Protein AF-A0A535MAK7-F1 (afdb_monomer_lite)

pLDDT: mean 93.63, std 5.93, range [63.06, 97.88]

Foldseek 3Di:
DPDDPDDPVVVPDDDDPLVVLVVCQCVPPNPNGDRPSHPDDPDDDDPVVVVVD

Sequence (53 aa):
MTRAFVSEKSAQFTESVIREMTRMCLALHGENCLNLAQGFPDFAAPAELKEAA

Structure (mmCIF, N/CA/C/O backbone):
data_AF-A0A535MAK7-F1
#
_entry.id   AF-A0A535MAK7-F1
#
loop_
_atom_site.group_PDB
_atom_site.id
_atom_site.type_symbol
_atom_site.label_atom_id
_atom_site.label_alt_id
_atom_site.label_comp_id
_atom_site.label_asym_id
_atom_site.label_entity_id
_atom_site.label_seq_id
_atom_site.pdbx_PDB_ins_code
_atom_site.Cartn_x
_atom_site.Cartn_y
_atom_site.Cartn_z
_atom_site.occupancy
_atom_site.B_iso_or_equiv
_atom_site.auth_seq_id
_atom_site.auth_comp_id
_atom_site.auth_asym_id
_atom_site.auth_atom_id
_atom_site.pdbx_PDB_model_num
ATOM 1 N N . MET A 1 1 ? -4.286 -2.687 37.254 1.00 63.06 1 MET A N 1
ATOM 2 C CA . MET A 1 1 ? -4.315 -2.950 35.801 1.00 63.06 1 MET A CA 1
ATOM 3 C C . MET A 1 1 ? -3.018 -2.450 35.201 1.00 63.06 1 MET A C 1
ATOM 5 O O . MET A 1 1 ? -2.642 -1.317 35.473 1.00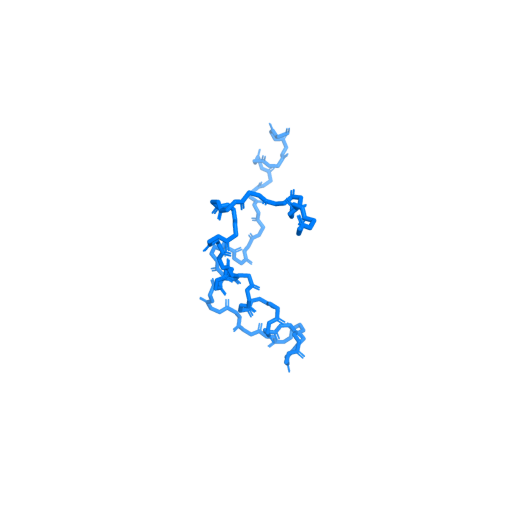 63.06 1 MET A O 1
ATOM 9 N N . THR A 1 2 ? -2.303 -3.302 34.471 1.00 75.00 2 THR A N 1
ATOM 10 C CA . THR A 1 2 ? -1.046 -2.942 33.804 1.00 75.00 2 THR A CA 1
ATOM 11 C C . THR A 1 2 ? -1.342 -1.874 32.756 1.00 75.00 2 THR A C 1
ATOM 13 O O . THR A 1 2 ? -2.206 -2.073 31.905 1.00 75.00 2 THR A O 1
ATOM 16 N N . ARG A 1 3 ? -0.681 -0.717 32.843 1.00 79.44 3 ARG A N 1
ATOM 17 C CA . ARG A 1 3 ? -0.854 0.368 31.873 1.00 79.44 3 ARG A CA 1
ATOM 18 C C . ARG A 1 3 ? -0.409 -0.128 30.497 1.00 79.44 3 ARG A C 1
ATOM 20 O O . ARG A 1 3 ? 0.710 -0.617 30.363 1.00 79.44 3 ARG A O 1
ATOM 27 N N . ALA A 1 4 ? -1.273 -0.005 29.491 1.00 84.19 4 ALA A N 1
ATOM 28 C CA . ALA A 1 4 ? -0.901 -0.312 28.116 1.00 84.19 4 ALA A CA 1
ATOM 29 C C . ALA A 1 4 ? 0.255 0.602 27.675 1.00 84.19 4 ALA A C 1
ATOM 31 O O . ALA A 1 4 ? 0.252 1.799 27.963 1.00 84.19 4 ALA A O 1
ATOM 32 N N . PHE A 1 5 ? 1.231 0.052 26.949 1.00 91.56 5 PHE A N 1
ATOM 33 C CA . PHE A 1 5 ? 2.366 0.813 26.406 1.00 91.56 5 PHE A CA 1
ATOM 34 C C . PHE A 1 5 ? 1.979 1.748 25.239 1.00 91.56 5 PHE A C 1
ATOM 36 O O . PHE A 1 5 ? 2.843 2.385 24.646 1.00 91.56 5 PHE A O 1
ATOM 43 N N . VAL A 1 6 ? 0.688 1.846 24.909 1.00 93.50 6 VAL A N 1
ATOM 44 C CA . VAL A 1 6 ? 0.137 2.621 23.791 1.00 93.50 6 VAL A CA 1
ATOM 45 C C . VAL A 1 6 ? -0.765 3.728 24.339 1.00 93.50 6 VAL A C 1
ATOM 47 O O . VAL A 1 6 ? -1.502 3.510 25.299 1.00 93.50 6 VAL A O 1
ATOM 50 N N . SER A 1 7 ? -0.707 4.925 23.746 1.00 94.88 7 SER A N 1
ATOM 51 C CA . SER A 1 7 ? -1.573 6.041 24.150 1.00 94.88 7 SER A CA 1
ATOM 52 C C . SER A 1 7 ? -3.032 5.796 23.752 1.00 94.88 7 SER A C 1
ATOM 54 O O . SER A 1 7 ? -3.301 5.182 22.718 1.00 94.88 7 SER A O 1
ATOM 56 N N . GLU A 1 8 ? -3.977 6.346 24.515 1.00 94.12 8 GLU A N 1
ATOM 57 C CA . GLU A 1 8 ? -5.406 6.267 24.179 1.00 94.12 8 GLU A CA 1
ATOM 58 C C . GLU A 1 8 ? -5.703 6.888 22.810 1.00 94.12 8 GLU A C 1
ATOM 60 O O . GLU A 1 8 ? -6.449 6.319 22.020 1.00 94.12 8 GLU A O 1
ATOM 65 N N . LYS A 1 9 ? -5.057 8.015 22.481 1.00 95.06 9 LYS A N 1
ATOM 66 C CA . LYS A 1 9 ? -5.233 8.692 21.189 1.00 95.06 9 LYS A CA 1
ATOM 67 C C . LYS A 1 9 ? -4.811 7.806 20.017 1.00 95.06 9 LYS A C 1
ATOM 69 O O . LYS A 1 9 ? -5.541 7.699 19.040 1.00 95.06 9 LYS A O 1
ATOM 74 N N . SER A 1 10 ? -3.653 7.151 20.110 1.00 94.69 10 SER A N 1
ATOM 75 C CA . SER A 1 10 ? -3.189 6.245 19.050 1.00 94.69 10 SER A CA 1
ATOM 76 C C . SER A 1 10 ? -4.058 4.993 18.916 1.00 94.69 10 SER A C 1
ATOM 78 O O . SER A 1 10 ? -4.136 4.438 17.827 1.00 94.69 10 SER A O 1
ATOM 80 N N . ALA A 1 11 ? -4.733 4.568 19.989 1.00 93.62 11 ALA A N 1
ATOM 81 C CA . ALA A 1 11 ? -5.635 3.417 19.961 1.00 93.62 11 ALA A CA 1
ATOM 82 C C . ALA A 1 11 ? -6.951 3.679 19.200 1.00 93.62 11 ALA A C 1
ATOM 84 O O . ALA A 1 11 ? -7.684 2.736 18.926 1.00 93.62 11 ALA A O 1
ATOM 85 N N . GLN A 1 12 ? -7.253 4.935 18.846 1.00 95.12 12 GLN A N 1
ATOM 86 C CA . GLN A 1 12 ? -8.434 5.288 18.047 1.00 95.12 12 GLN A CA 1
ATOM 87 C C . GLN A 1 12 ? -8.227 5.086 16.539 1.00 95.12 12 GLN A C 1
ATOM 89 O O . GLN A 1 12 ? -9.204 5.049 15.793 1.00 95.12 12 GLN A O 1
ATOM 94 N N . PHE A 1 13 ? -6.978 4.979 16.070 1.00 95.62 13 PHE A N 1
ATOM 95 C CA . PHE A 1 13 ? -6.707 4.734 14.655 1.00 95.62 13 PHE A CA 1
ATOM 96 C C . PHE A 1 13 ? -7.055 3.294 14.283 1.00 95.62 13 PHE A C 1
ATOM 98 O O . PHE A 1 13 ? -6.679 2.346 14.970 1.00 95.62 13 PHE A O 1
ATOM 105 N N . THR A 1 14 ? -7.745 3.140 13.160 1.00 95.44 14 THR A N 1
ATOM 106 C CA . THR A 1 14 ? -8.096 1.846 12.580 1.00 95.44 14 THR A CA 1
ATOM 107 C C . THR A 1 14 ? -7.192 1.522 11.394 1.00 95.44 14 THR A C 1
ATOM 109 O O . THR A 1 14 ? -6.306 2.293 11.015 1.00 95.44 14 THR A O 1
ATOM 112 N N . GLU A 1 15 ? -7.383 0.340 10.815 1.00 95.31 15 GLU A N 1
ATOM 113 C CA . GLU A 1 15 ? -6.664 -0.057 9.614 1.00 95.31 15 GLU A CA 1
ATOM 114 C C . GLU A 1 15 ? -6.983 0.874 8.427 1.00 95.31 15 GLU A C 1
ATOM 116 O O . GLU A 1 15 ? -8.126 1.275 8.210 1.00 95.31 15 GLU A O 1
ATOM 121 N N . SER A 1 16 ? -5.957 1.201 7.638 1.00 94.38 16 SER A N 1
ATOM 122 C CA . SER A 1 16 ? -6.110 1.980 6.415 1.00 94.38 16 SER A CA 1
ATOM 123 C C . SER A 1 16 ? -6.793 1.134 5.347 1.00 94.38 16 SER A C 1
ATOM 125 O O . SER A 1 16 ? -6.304 0.066 4.985 1.00 94.38 16 SER A O 1
ATOM 127 N N . VAL A 1 17 ? -7.874 1.658 4.771 1.00 93.06 17 VAL A N 1
ATOM 128 C CA . VAL A 1 17 ? -8.602 0.997 3.679 1.00 93.06 17 VAL A CA 1
ATOM 129 C C . VAL A 1 17 ? -7.678 0.676 2.497 1.00 93.06 17 VAL A C 1
ATOM 131 O O . VAL A 1 17 ? -7.696 -0.443 2.003 1.00 93.06 17 VAL A O 1
ATOM 134 N N . ILE A 1 18 ? -6.813 1.608 2.077 1.00 94.88 18 ILE A N 1
ATOM 135 C CA . ILE A 1 18 ? -5.890 1.409 0.938 1.00 94.88 18 ILE A CA 1
ATOM 136 C C . ILE A 1 18 ? -4.905 0.263 1.220 1.00 94.88 18 ILE A C 1
ATOM 138 O O . ILE A 1 18 ? -4.619 -0.572 0.353 1.00 94.88 18 ILE A O 1
ATOM 142 N N . ARG A 1 19 ? -4.385 0.203 2.451 1.00 95.00 19 ARG A N 1
ATOM 143 C CA . ARG A 1 19 ? -3.439 -0.839 2.858 1.00 95.00 19 ARG A CA 1
ATOM 144 C C . ARG A 1 19 ? -4.124 -2.196 2.998 1.00 95.00 19 ARG A C 1
ATOM 146 O O . ARG A 1 19 ? -3.566 -3.187 2.530 1.00 95.00 19 ARG A O 1
ATOM 153 N N . GLU A 1 20 ? -5.322 -2.245 3.576 1.00 96.00 20 GLU A N 1
ATOM 154 C CA . GLU A 1 20 ? -6.098 -3.484 3.683 1.00 96.00 20 GLU A CA 1
ATOM 155 C C . GLU A 1 20 ? -6.486 -4.032 2.312 1.00 96.00 20 GLU A C 1
ATOM 157 O O . GLU A 1 20 ? -6.255 -5.210 2.048 1.00 96.00 20 GLU A O 1
ATOM 162 N N . MET A 1 21 ? -6.957 -3.176 1.400 1.00 96.25 21 MET A N 1
ATOM 163 C CA . MET A 1 21 ? -7.258 -3.586 0.028 1.00 96.25 21 MET A CA 1
ATOM 164 C C . MET A 1 21 ? -6.044 -4.220 -0.645 1.00 96.25 21 MET A C 1
ATOM 166 O O . MET A 1 21 ? -6.177 -5.266 -1.268 1.00 96.25 21 MET A O 1
ATOM 170 N N . THR A 1 22 ? -4.848 -3.654 -0.457 1.00 95.75 22 THR A N 1
ATOM 171 C CA . THR A 1 22 ? -3.607 -4.226 -1.004 1.00 95.75 22 THR A CA 1
ATOM 172 C C . THR A 1 22 ? -3.320 -5.619 -0.432 1.00 95.75 22 THR A C 1
ATOM 174 O O . THR A 1 22 ? -3.001 -6.535 -1.191 1.00 95.75 22 THR A O 1
ATOM 177 N N . ARG A 1 23 ? -3.482 -5.814 0.886 1.00 95.94 23 ARG A N 1
ATOM 178 C CA . ARG A 1 23 ? -3.298 -7.128 1.529 1.00 95.94 23 ARG A CA 1
ATOM 179 C C . ARG A 1 23 ? -4.301 -8.160 1.030 1.00 95.94 23 ARG A C 1
ATOM 181 O O . ARG A 1 23 ? -3.896 -9.266 0.685 1.00 95.94 23 ARG A O 1
ATOM 188 N N . MET A 1 24 ? -5.581 -7.799 0.958 1.00 96.88 24 MET A N 1
ATOM 189 C CA . MET A 1 24 ? -6.634 -8.684 0.457 1.00 96.88 24 MET A CA 1
ATOM 190 C C . MET A 1 24 ? -6.396 -9.067 -1.006 1.00 96.88 24 MET A C 1
ATOM 192 O O . MET A 1 24 ? -6.489 -10.240 -1.352 1.00 96.88 24 MET A O 1
ATOM 196 N N . CYS A 1 25 ? -6.041 -8.095 -1.849 1.00 97.44 25 CYS A N 1
ATOM 197 C CA . CYS A 1 25 ? -5.784 -8.290 -3.275 1.00 97.44 25 CYS A CA 1
ATOM 198 C C . CYS A 1 25 ? -4.687 -9.347 -3.498 1.00 97.44 25 CYS A C 1
ATOM 200 O O . CYS A 1 25 ? -4.897 -10.341 -4.193 1.00 97.44 25 CYS A O 1
ATOM 202 N N . LEU A 1 26 ? -3.547 -9.185 -2.816 1.00 96.88 26 LEU A N 1
ATOM 203 C CA . LEU A 1 26 ? -2.427 -10.124 -2.889 1.00 96.88 26 LEU A CA 1
ATOM 204 C C . LEU A 1 26 ? -2.768 -11.490 -2.278 1.00 96.88 26 LEU A C 1
ATOM 206 O O . LEU A 1 26 ? -2.408 -12.516 -2.846 1.00 96.88 26 LEU A O 1
ATOM 210 N N . ALA A 1 27 ? -3.475 -11.523 -1.146 1.00 97.88 27 ALA A N 1
ATOM 211 C CA . ALA A 1 27 ? -3.835 -12.776 -0.482 1.0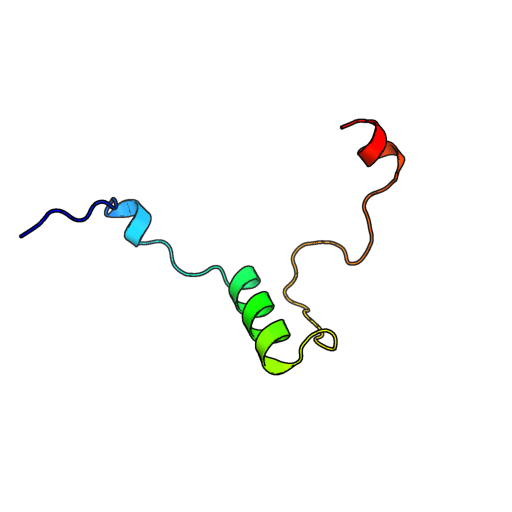0 97.88 27 ALA A CA 1
ATOM 212 C C . ALA A 1 27 ? -4.829 -13.623 -1.296 1.00 97.88 27 ALA A C 1
ATOM 214 O O . ALA A 1 27 ? -4.733 -14.848 -1.288 1.00 97.88 27 ALA A O 1
ATOM 215 N N . LEU A 1 28 ? -5.781 -12.984 -1.983 1.00 97.69 28 LEU A N 1
ATOM 216 C CA . LEU A 1 28 ? -6.840 -13.666 -2.732 1.00 97.69 28 LEU A CA 1
ATOM 217 C C . LEU A 1 28 ? -6.446 -13.986 -4.178 1.00 97.69 28 LEU A C 1
ATOM 219 O O . LEU 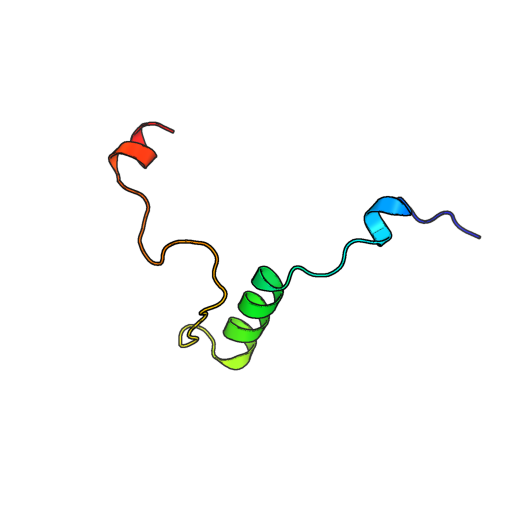A 1 28 ? -6.907 -14.986 -4.726 1.00 97.69 28 LEU A O 1
ATOM 223 N N . HIS A 1 29 ? -5.622 -13.140 -4.804 1.00 97.19 29 HIS A N 1
ATOM 224 C CA . HIS A 1 29 ? -5.360 -13.202 -6.247 1.00 97.19 29 HIS A CA 1
ATOM 225 C C . HIS A 1 29 ? -3.869 -13.155 -6.624 1.00 97.19 29 HIS A C 1
ATOM 227 O O . HIS A 1 29 ? -3.538 -13.280 -7.805 1.00 97.19 29 HIS A O 1
ATOM 233 N N . GLY A 1 30 ? -2.961 -13.011 -5.652 1.00 95.38 30 GLY A N 1
ATOM 234 C CA . GLY A 1 30 ? -1.519 -12.944 -5.895 1.00 95.38 30 GLY A CA 1
ATOM 235 C C . GLY A 1 30 ? -1.130 -11.781 -6.811 1.00 95.38 30 GLY A C 1
ATOM 236 O O . GLY A 1 30 ? -1.706 -10.696 -6.742 1.00 95.38 30 GLY A O 1
ATOM 237 N N . GLU A 1 31 ? -0.161 -12.022 -7.693 1.00 93.25 31 GLU A N 1
ATOM 238 C CA . GLU A 1 31 ? 0.331 -11.033 -8.666 1.00 93.25 31 GLU A CA 1
ATOM 239 C C . GLU A 1 31 ? -0.710 -10.659 -9.734 1.00 93.25 31 GLU A C 1
ATOM 241 O O . GLU A 1 31 ? -0.618 -9.593 -10.331 1.00 93.25 31 GLU A O 1
ATOM 246 N N . ASN A 1 32 ? -1.740 -11.488 -9.943 1.00 95.44 32 ASN A N 1
ATOM 247 C CA . ASN A 1 32 ? -2.792 -11.242 -10.938 1.00 95.44 32 ASN A CA 1
ATOM 248 C C . ASN A 1 32 ? -3.908 -10.315 -10.426 1.00 95.44 32 ASN A C 1
ATOM 250 O O . ASN A 1 32 ? -4.958 -10.193 -11.060 1.00 95.44 32 ASN A O 1
ATOM 254 N N . CYS A 1 33 ? -3.735 -9.703 -9.256 1.00 96.25 33 CYS A N 1
ATOM 255 C CA . CYS A 1 33 ? -4.770 -8.875 -8.667 1.00 96.25 33 CYS A CA 1
ATOM 256 C C . CYS A 1 33 ? -4.870 -7.480 -9.303 1.00 96.25 33 CYS A C 1
ATOM 258 O O . CYS A 1 33 ? -3.867 -6.793 -9.479 1.00 96.25 33 CYS A O 1
ATOM 260 N N . LEU A 1 34 ? -6.098 -7.011 -9.552 1.00 94.00 34 LEU A N 1
ATOM 261 C CA . LEU A 1 34 ? -6.371 -5.644 -9.998 1.00 94.00 34 LEU A CA 1
ATOM 262 C C . LEU A 1 34 ? -6.773 -4.755 -8.810 1.00 94.00 34 LEU A C 1
ATOM 264 O O . LEU A 1 34 ? -7.912 -4.803 -8.343 1.00 94.00 34 LEU A O 1
ATOM 268 N N . ASN A 1 35 ? -5.847 -3.921 -8.331 1.00 94.81 35 ASN A N 1
ATOM 269 C CA . ASN A 1 35 ? -6.076 -3.052 -7.173 1.00 94.81 35 ASN A CA 1
ATOM 270 C C . ASN A 1 35 ? -6.447 -1.613 -7.573 1.00 94.81 35 ASN A C 1
ATOM 272 O O . ASN A 1 35 ? -5.586 -0.742 -7.658 1.00 94.81 35 ASN A O 1
ATOM 276 N N . LEU A 1 36 ? -7.743 -1.337 -7.738 1.00 93.19 36 LEU A N 1
ATOM 277 C CA . LEU A 1 36 ? -8.241 0.011 -8.064 1.00 93.19 36 LEU A CA 1
ATOM 278 C C . LEU A 1 36 ? -8.264 0.983 -6.867 1.00 93.19 36 LEU A C 1
ATOM 280 O O . LEU A 1 36 ? -8.610 2.149 -7.033 1.00 93.19 36 LEU A O 1
ATOM 284 N N . ALA A 1 37 ? -7.924 0.520 -5.659 1.00 93.31 37 ALA A N 1
ATOM 285 C CA . ALA A 1 37 ? -7.841 1.365 -4.466 1.00 93.31 37 ALA A CA 1
ATOM 286 C C . ALA A 1 37 ? -6.447 1.990 -4.271 1.00 93.31 37 ALA A C 1
ATOM 288 O O . ALA A 1 37 ? -6.252 2.787 -3.351 1.00 93.31 37 ALA A O 1
ATOM 289 N N . GLN A 1 38 ? -5.464 1.602 -5.089 1.00 91.62 38 GLN A N 1
ATOM 290 C CA . GLN A 1 38 ? -4.094 2.084 -4.984 1.00 91.62 38 GLN A CA 1
ATOM 291 C C . GLN A 1 38 ? -4.024 3.598 -5.231 1.00 91.62 38 GLN A C 1
ATOM 293 O O . GLN A 1 38 ? -4.460 4.102 -6.258 1.00 91.62 38 GLN A O 1
ATOM 298 N N . GLY A 1 39 ? -3.458 4.329 -4.268 1.00 92.00 39 GLY A N 1
ATOM 299 C CA . GLY A 1 39 ? -3.336 5.789 -4.317 1.00 92.00 39 GLY A CA 1
ATOM 300 C C . GLY A 1 39 ? -2.055 6.299 -4.984 1.00 92.00 39 GLY A C 1
ATOM 301 O O . GLY A 1 39 ? -1.640 7.415 -4.683 1.00 92.00 39 GLY A O 1
ATOM 302 N N . PHE A 1 40 ? -1.387 5.484 -5.806 1.00 92.94 40 PHE A N 1
ATOM 303 C CA . PHE A 1 40 ? -0.148 5.850 -6.496 1.00 92.94 40 PHE A CA 1
ATOM 304 C C . PHE A 1 40 ? -0.153 5.365 -7.955 1.00 92.94 40 PHE A C 1
ATOM 306 O O . PHE A 1 40 ? -0.918 4.455 -8.271 1.00 92.94 40 PHE A O 1
ATOM 313 N N . PRO A 1 41 ? 0.659 5.971 -8.843 1.00 94.31 41 PRO A N 1
ATOM 314 C CA . PRO A 1 41 ? 0.688 5.598 -10.254 1.00 94.31 41 PRO A CA 1
ATOM 315 C C . PRO A 1 41 ? 1.251 4.193 -10.489 1.00 94.31 41 PRO A C 1
ATOM 317 O O . PRO A 1 41 ? 2.178 3.765 -9.807 1.00 94.31 41 PRO A O 1
ATOM 320 N N . ASP A 1 42 ? 0.757 3.519 -11.522 1.00 93.12 42 ASP A N 1
ATOM 321 C CA . ASP A 1 42 ? 1.192 2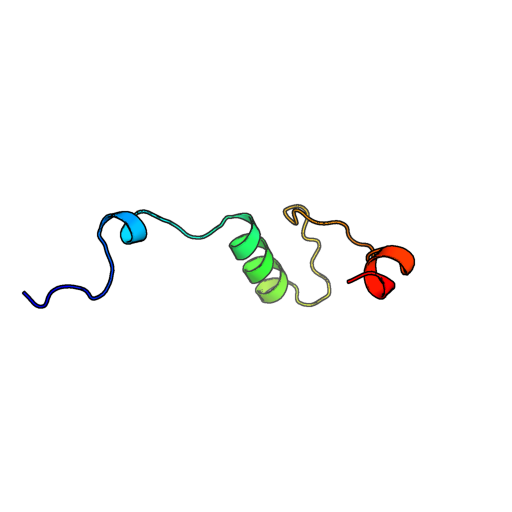.187 -11.965 1.00 93.12 42 ASP A CA 1
ATOM 322 C C . ASP A 1 42 ? 2.454 2.213 -12.851 1.00 93.12 42 ASP A C 1
ATOM 324 O O . ASP A 1 42 ? 2.828 1.213 -13.463 1.00 93.12 42 ASP A O 1
ATOM 328 N N . PHE A 1 43 ? 3.151 3.348 -12.893 1.00 94.50 43 PHE A N 1
ATOM 329 C CA . PHE A 1 43 ? 4.405 3.533 -13.611 1.00 94.50 43 P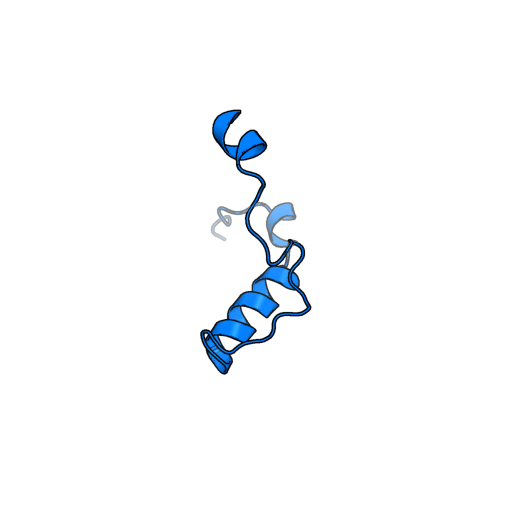HE A CA 1
ATOM 330 C C . PHE A 1 43 ? 5.521 4.001 -12.677 1.00 94.50 43 PHE A C 1
ATOM 332 O O . PHE A 1 43 ? 5.305 4.637 -11.645 1.00 94.50 43 PHE A O 1
ATOM 339 N N . ALA A 1 44 ? 6.759 3.689 -13.057 1.00 96.06 44 ALA A N 1
ATOM 340 C CA . ALA A 1 44 ? 7.930 4.094 -12.298 1.00 96.06 44 ALA A CA 1
ATOM 341 C C . ALA A 1 44 ? 8.122 5.618 -12.331 1.00 96.06 44 ALA A C 1
ATOM 343 O O . ALA A 1 44 ? 7.865 6.268 -13.342 1.00 96.06 44 ALA A O 1
ATOM 344 N N . ALA A 1 45 ? 8.661 6.183 -11.248 1.00 96.81 45 ALA A N 1
ATOM 345 C CA . ALA A 1 45 ? 9.050 7.589 -11.240 1.00 96.81 45 ALA A CA 1
ATOM 346 C C . ALA A 1 45 ? 10.076 7.901 -12.363 1.00 96.81 45 ALA A C 1
ATOM 348 O O . ALA A 1 45 ? 10.943 7.049 -12.626 1.00 96.81 45 ALA A O 1
ATOM 349 N N . PRO A 1 46 ? 10.004 9.098 -12.987 1.00 97.50 46 PRO A N 1
ATOM 350 C CA . PRO A 1 46 ? 10.981 9.586 -13.964 1.00 97.50 46 PRO A CA 1
ATOM 351 C C . PRO A 1 46 ? 12.431 9.457 -13.486 1.00 97.50 46 PRO A C 1
ATOM 353 O O . PRO A 1 46 ? 12.709 9.613 -12.294 1.00 97.50 46 PRO A O 1
ATOM 356 N N . ALA A 1 47 ? 13.353 9.174 -14.409 1.00 97.88 47 ALA A N 1
ATOM 357 C CA . ALA A 1 47 ? 14.762 8.950 -14.082 1.00 97.88 47 ALA A CA 1
ATOM 358 C C . ALA A 1 47 ? 15.407 10.206 -13.481 1.00 97.88 47 ALA A C 1
ATOM 360 O O . ALA A 1 47 ? 16.105 10.120 -12.479 1.00 97.88 47 ALA A O 1
ATOM 361 N N . GLU A 1 48 ? 15.078 11.378 -14.015 1.00 97.75 48 GLU A N 1
ATOM 362 C CA . GLU A 1 48 ? 15.596 12.675 -13.577 1.00 97.75 48 GLU A CA 1
ATOM 363 C C . GLU A 1 48 ? 15.275 12.955 -12.104 1.00 97.75 48 GLU A C 1
ATOM 365 O O . GLU A 1 48 ? 16.082 13.549 -11.396 1.00 97.75 48 GLU A O 1
ATOM 370 N N . LEU A 1 49 ? 14.110 12.498 -11.627 1.00 97.06 49 LEU A N 1
ATOM 371 C CA . LEU A 1 49 ? 13.729 12.620 -10.219 1.00 97.06 49 LEU A CA 1
ATOM 372 C C . LEU A 1 49 ? 14.485 11.636 -9.324 1.00 97.06 49 LEU A C 1
ATOM 374 O O . LEU A 1 49 ? 14.735 11.951 -8.166 1.00 97.06 49 LEU A O 1
ATOM 378 N N . LYS A 1 50 ? 14.835 10.454 -9.841 1.00 96.94 50 LYS A N 1
ATOM 379 C CA . LYS A 1 5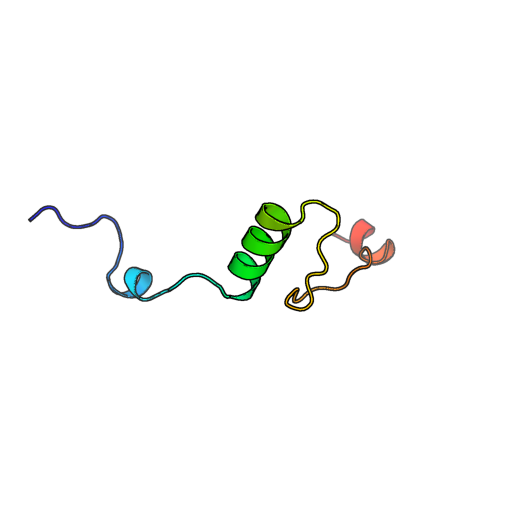0 ? 15.597 9.446 -9.092 1.00 96.94 50 LYS A CA 1
ATOM 380 C C . LYS A 1 50 ? 17.059 9.845 -8.932 1.00 96.94 50 LYS A C 1
ATOM 382 O O . LYS A 1 50 ? 17.600 9.662 -7.854 1.00 96.94 50 LYS A O 1
ATOM 387 N N . GLU A 1 51 ? 17.668 10.409 -9.973 1.00 97.50 51 GLU A N 1
ATOM 388 C CA . GLU A 1 51 ? 19.069 10.857 -9.939 1.00 97.50 51 GLU A CA 1
ATOM 389 C C . GLU A 1 51 ? 19.287 12.107 -9.068 1.00 97.50 51 GLU A C 1
ATOM 391 O O . GLU A 1 51 ? 20.413 12.409 -8.685 1.00 97.50 51 GLU A O 1
ATOM 396 N N . ALA A 1 52 ? 18.223 12.858 -8.765 1.00 96.31 52 ALA A N 1
ATOM 397 C CA . ALA A 1 52 ? 18.291 14.080 -7.964 1.00 96.31 52 ALA A CA 1
ATOM 398 C C . ALA A 1 52 ? 18.087 13.871 -6.447 1.00 96.31 52 ALA A C 1
ATOM 400 O O . ALA A 1 52 ? 18.235 14.839 -5.697 1.00 96.31 52 ALA A O 1
ATOM 401 N N . ALA A 1 53 ? 17.697 12.669 -6.005 1.00 88.50 53 ALA A N 1
ATOM 402 C CA . ALA A 1 53 ? 17.371 12.338 -4.610 1.00 88.50 53 ALA A CA 1
ATOM 403 C C . ALA A 1 53 ? 18.568 11.738 -3.856 1.00 88.50 53 ALA A C 1
ATOM 405 O O . ALA A 1 53 ? 18.719 12.074 -2.658 1.00 88.50 53 ALA A O 1
#

Radius of gyration: 17.88 Å; chains: 1; bounding box: 28×28×50 Å

Secondary structure (DSSP, 8-state):
-PPPSS-TTGGG----HHHHHHHHHHHHHGGG---TT--S-SSPPPHHHHHT-